Protein AF-A0A967P5K8-F1 (afdb_monomer)

Mean predicted aligned error: 3.3 Å

Structure (mmCIF, N/CA/C/O backbone):
data_AF-A0A967P5K8-F1
#
_entry.id   AF-A0A967P5K8-F1
#
loop_
_atom_site.group_PDB
_atom_site.id
_atom_site.type_symbol
_atom_site.label_atom_id
_atom_site.label_alt_id
_atom_site.label_comp_id
_atom_site.label_asym_id
_atom_site.label_entity_id
_atom_site.label_seq_id
_atom_site.pdbx_PDB_ins_code
_atom_site.Cartn_x
_atom_site.Cartn_y
_atom_site.Cartn_z
_atom_site.occupancy
_atom_site.B_iso_or_equiv
_atom_site.auth_seq_id
_atom_site.auth_comp_id
_atom_site.auth_asym_id
_atom_site.auth_atom_id
_atom_site.pdbx_PDB_model_num
ATOM 1 N N . ALA A 1 1 ? -4.203 -5.487 4.277 1.00 91.75 1 ALA A N 1
ATOM 2 C CA . ALA A 1 1 ? -5.571 -5.942 4.592 1.00 91.75 1 ALA A CA 1
ATOM 3 C C . ALA A 1 1 ? -5.562 -7.212 5.444 1.00 91.75 1 ALA A C 1
ATOM 5 O O . ALA A 1 1 ? -6.357 -7.299 6.364 1.00 91.75 1 ALA A O 1
ATOM 6 N N . GLU A 1 2 ? -4.604 -8.123 5.249 1.00 96.44 2 GLU A N 1
ATOM 7 C CA . GLU A 1 2 ? -4.402 -9.320 6.094 1.00 96.44 2 GLU A CA 1
ATOM 8 C C . GLU A 1 2 ? -4.404 -9.010 7.605 1.00 96.44 2 GLU A C 1
ATOM 10 O O . GLU A 1 2 ? -5.156 -9.605 8.369 1.00 96.44 2 GLU A O 1
ATOM 15 N N . ILE A 1 3 ? -3.666 -7.982 8.047 1.00 97.12 3 ILE A N 1
ATOM 16 C CA . ILE A 1 3 ? -3.675 -7.567 9.465 1.00 97.12 3 ILE A CA 1
ATOM 17 C C . ILE A 1 3 ? -5.078 -7.140 9.927 1.00 97.12 3 ILE A C 1
ATOM 19 O O . ILE A 1 3 ? -5.456 -7.402 11.066 1.00 97.12 3 ILE A O 1
ATOM 23 N N . ALA A 1 4 ? -5.855 -6.487 9.058 1.00 97.44 4 ALA A N 1
ATOM 24 C CA . ALA A 1 4 ? -7.211 -6.057 9.387 1.00 97.44 4 ALA A CA 1
ATOM 25 C C . ALA A 1 4 ? -8.183 -7.239 9.495 1.00 97.44 4 ALA A C 1
ATOM 27 O O . ALA A 1 4 ? -9.090 -7.181 10.317 1.00 97.44 4 ALA A O 1
ATOM 28 N N . ALA A 1 5 ? -7.951 -8.330 8.757 1.00 97.06 5 ALA A N 1
ATOM 29 C CA . ALA A 1 5 ? -8.733 -9.559 8.889 1.00 97.06 5 ALA A CA 1
ATOM 30 C C . ALA A 1 5 ? -8.657 -10.139 10.313 1.00 97.06 5 ALA A C 1
ATOM 32 O O . ALA A 1 5 ? -9.643 -10.660 10.822 1.00 97.06 5 ALA A O 1
ATOM 33 N N . HIS A 1 6 ? -7.508 -9.990 10.982 1.00 97.31 6 HIS A N 1
ATOM 34 C CA . HIS A 1 6 ? -7.301 -10.497 12.342 1.00 97.31 6 HIS A CA 1
ATOM 35 C C . HIS A 1 6 ? -7.516 -9.453 13.445 1.00 97.31 6 HIS A C 1
ATOM 37 O O . HIS A 1 6 ? -7.894 -9.807 14.557 1.00 97.31 6 HIS A O 1
ATOM 43 N N . LYS A 1 7 ? -7.224 -8.174 13.177 1.00 97.25 7 LYS A N 1
ATOM 44 C CA . LYS A 1 7 ? -7.188 -7.105 14.196 1.00 97.25 7 LYS A CA 1
ATOM 45 C C . LYS A 1 7 ? -8.206 -5.984 13.972 1.00 97.25 7 LYS A C 1
ATOM 47 O O . LYS A 1 7 ? -8.227 -5.035 14.752 1.00 97.25 7 LYS A O 1
ATOM 52 N N . GLY A 1 8 ? -9.006 -6.061 12.912 1.00 97.38 8 GLY A N 1
ATOM 53 C CA . GLY A 1 8 ? -9.904 -4.994 12.479 1.00 97.38 8 GLY A CA 1
ATOM 54 C C . GLY A 1 8 ? -9.198 -3.856 11.731 1.00 97.38 8 GLY A C 1
ATOM 55 O O . GLY A 1 8 ? -7.968 -3.729 11.721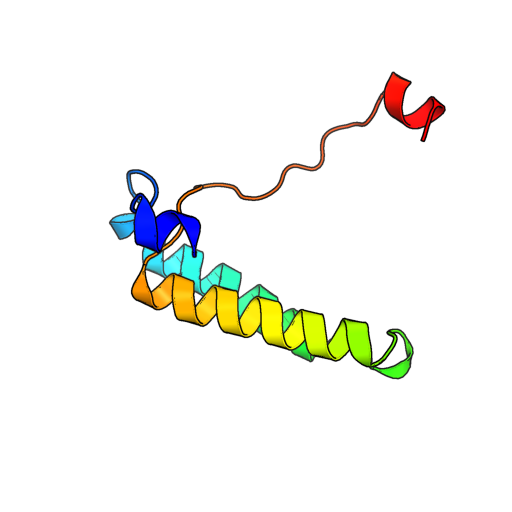 1.00 97.38 8 GLY A O 1
ATOM 56 N N . ALA A 1 9 ? -9.994 -3.016 11.072 1.00 98.12 9 ALA A N 1
ATOM 57 C CA . ALA A 1 9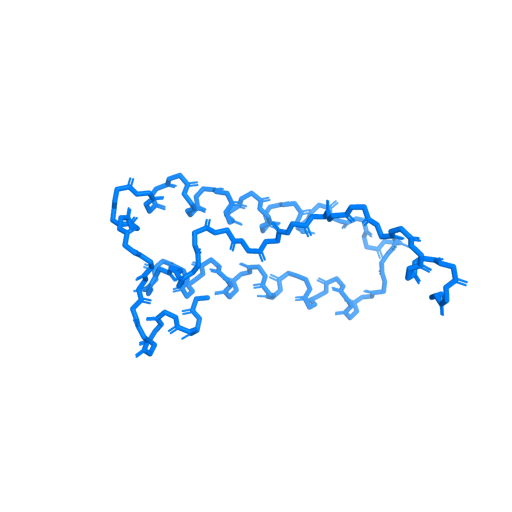 ? -9.513 -1.831 10.367 1.00 98.12 9 ALA A CA 1
ATOM 58 C C . ALA A 1 9 ? -9.146 -0.679 11.331 1.00 98.12 9 ALA A C 1
ATOM 60 O O . ALA A 1 9 ? -9.448 -0.728 12.524 1.00 98.12 9 ALA A O 1
ATOM 61 N N . PHE A 1 10 ? -8.486 0.373 10.833 1.00 98.06 10 PHE A N 1
ATOM 62 C CA . PHE A 1 10 ? -8.209 1.561 11.654 1.00 98.06 10 PHE A CA 1
ATOM 63 C C . PHE A 1 10 ? -9.503 2.302 12.062 1.00 98.06 10 PHE A C 1
ATOM 65 O O . PHE A 1 10 ? -10.507 2.247 11.339 1.00 98.06 10 PHE A O 1
ATOM 72 N N . PRO A 1 11 ? -9.484 3.054 13.181 1.00 98.06 11 PRO A N 1
ATOM 73 C CA . PRO A 1 11 ? -10.614 3.886 13.595 1.00 98.06 11 PRO A CA 1
ATOM 74 C C . PRO A 1 11 ? -11.028 4.895 12.515 1.00 98.06 11 PRO A C 1
ATOM 76 O O . PRO A 1 11 ? -10.211 5.679 12.046 1.00 98.06 11 PRO A O 1
ATOM 79 N N . GLY A 1 12 ? -12.303 4.893 12.120 1.00 97.19 12 GLY A N 1
ATOM 80 C CA . GLY A 1 12 ? -12.811 5.768 11.054 1.00 97.19 12 GLY A CA 1
ATOM 81 C C . GLY A 1 12 ? -12.714 5.186 9.639 1.00 97.19 12 GLY A C 1
ATOM 82 O O . GLY A 1 12 ? -13.122 5.851 8.686 1.00 97.19 12 GLY A O 1
ATOM 83 N N . TYR A 1 13 ? -12.258 3.934 9.475 1.00 97.81 13 TYR A N 1
ATOM 84 C CA . TYR A 1 13 ? -12.232 3.280 8.162 1.00 97.81 13 TYR A CA 1
ATOM 85 C C . TYR A 1 13 ? -13.604 3.265 7.482 1.00 97.81 13 TYR A C 1
ATOM 87 O O . TYR A 1 13 ? -13.667 3.510 6.286 1.00 97.81 13 TYR A O 1
ATOM 95 N N . ALA A 1 14 ? -14.700 3.058 8.219 1.00 97.38 14 ALA A N 1
ATOM 96 C CA . ALA A 1 14 ? -16.047 3.023 7.639 1.00 97.38 14 ALA A CA 1
ATOM 97 C C . ALA A 1 14 ? -16.379 4.292 6.826 1.00 97.38 14 ALA A C 1
ATOM 99 O O . ALA A 1 14 ? -16.874 4.195 5.705 1.00 97.38 14 ALA A O 1
ATOM 100 N N . ALA A 1 15 ? -16.023 5.474 7.339 1.00 98.00 15 ALA A N 1
ATOM 101 C CA . ALA A 1 15 ? -16.193 6.737 6.620 1.00 98.00 15 ALA A CA 1
ATOM 102 C C . ALA A 1 15 ? -15.197 6.888 5.451 1.00 98.00 15 ALA A C 1
ATOM 104 O O . ALA A 1 15 ? -15.516 7.492 4.427 1.00 98.00 15 ALA A O 1
ATOM 105 N N . ASN A 1 16 ? -13.996 6.311 5.577 1.00 97.75 16 ASN A N 1
ATOM 106 C CA . AS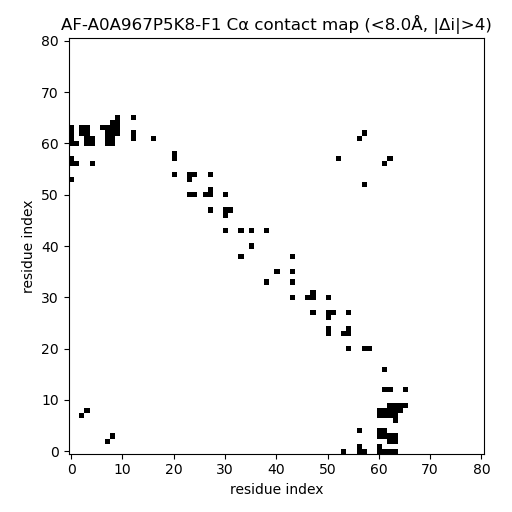N A 1 16 ? -12.924 6.395 4.581 1.00 97.75 16 ASN A CA 1
ATOM 107 C C . ASN A 1 16 ? -12.904 5.232 3.564 1.00 97.75 16 ASN A C 1
ATOM 109 O O . ASN A 1 16 ? -12.063 5.211 2.666 1.00 97.75 16 ASN A O 1
ATOM 113 N N . ALA A 1 17 ? -13.806 4.253 3.669 1.00 97.88 17 ALA A N 1
ATOM 114 C CA . ALA A 1 17 ? -13.709 3.001 2.919 1.00 97.88 17 ALA A CA 1
ATOM 115 C C . ALA A 1 17 ? -13.736 3.243 1.406 1.00 97.88 17 ALA A C 1
ATOM 117 O O . ALA A 1 17 ? -12.864 2.771 0.676 1.00 97.88 17 ALA A O 1
ATOM 118 N N . LYS A 1 18 ? -14.688 4.060 0.936 1.00 98.19 18 LYS A N 1
ATOM 119 C CA . LYS A 1 18 ? -14.844 4.404 -0.484 1.00 98.19 18 LYS A CA 1
ATOM 120 C C . LYS A 1 18 ? -13.607 5.102 -1.073 1.00 98.19 18 LYS A C 1
ATOM 122 O O . 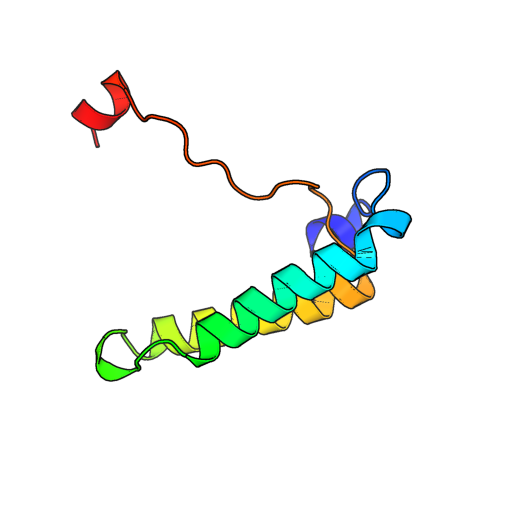LYS A 1 18 ? -13.083 4.604 -2.072 1.00 98.19 18 LYS A O 1
ATOM 127 N N . PRO A 1 19 ? -13.116 6.234 -0.528 1.00 97.69 19 PRO A N 1
ATOM 128 C CA . PRO A 1 19 ? -11.916 6.873 -1.065 1.00 97.69 19 PRO A CA 1
ATOM 129 C C . PRO A 1 19 ? -10.661 6.000 -0.924 1.00 97.69 19 PRO A C 1
ATOM 131 O O . PRO A 1 19 ? -9.833 6.022 -1.833 1.00 97.69 19 PRO A O 1
ATOM 134 N N . MET A 1 20 ? -10.532 5.197 0.136 1.00 97.19 20 MET A N 1
ATOM 135 C CA . MET A 1 20 ? -9.377 4.316 0.316 1.00 97.19 20 MET A CA 1
ATOM 136 C C . MET A 1 20 ? -9.346 3.173 -0.701 1.00 97.19 20 MET A C 1
ATOM 138 O O . MET A 1 20 ? -8.340 2.993 -1.384 1.00 97.19 20 MET A O 1
ATOM 142 N N . LEU A 1 21 ? -10.462 2.461 -0.886 1.00 97.81 21 LEU A N 1
ATOM 143 C CA . LEU A 1 21 ? -10.593 1.431 -1.924 1.00 97.81 21 LEU A CA 1
ATOM 144 C C . LEU A 1 21 ? -10.362 2.004 -3.323 1.00 97.81 21 LEU A C 1
ATOM 146 O O . LEU A 1 21 ? -9.730 1.363 -4.157 1.00 97.81 21 LEU A O 1
ATOM 150 N N . ARG A 1 22 ? -10.805 3.242 -3.574 1.00 98.12 22 ARG A N 1
ATOM 151 C CA . ARG A 1 22 ? -10.526 3.936 -4.836 1.00 98.12 22 ARG A CA 1
ATOM 152 C C . ARG A 1 22 ? -9.026 4.136 -5.063 1.00 98.12 22 ARG A C 1
ATOM 154 O O . ARG A 1 22 ? -8.574 3.981 -6.190 1.00 98.12 22 ARG A O 1
ATOM 161 N N . VAL A 1 23 ? -8.256 4.506 -4.037 1.00 97.19 23 VAL A N 1
ATOM 162 C CA . VAL A 1 23 ? -6.792 4.656 -4.154 1.00 97.19 23 VAL A CA 1
ATOM 163 C C . VAL A 1 23 ? -6.130 3.308 -4.426 1.00 97.19 23 VAL A C 1
ATOM 165 O O . VAL A 1 23 ? -5.284 3.218 -5.307 1.00 97.19 23 VAL A O 1
ATOM 168 N N . ILE A 1 24 ? -6.566 2.246 -3.753 1.00 97.62 24 ILE A N 1
ATOM 169 C CA . ILE A 1 24 ? -6.031 0.898 -3.983 1.00 97.62 24 ILE A CA 1
ATOM 170 C C . ILE A 1 24 ? -6.344 0.409 -5.403 1.00 97.62 24 ILE A C 1
ATOM 172 O O . ILE A 1 24 ? -5.451 -0.086 -6.085 1.00 97.62 24 ILE A O 1
ATOM 17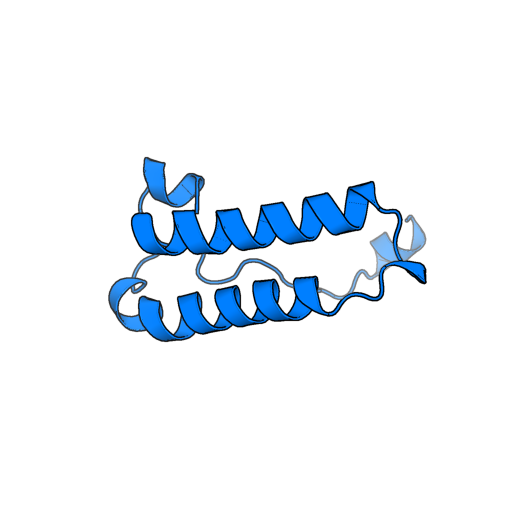6 N N . GLY A 1 25 ? -7.552 0.668 -5.909 1.00 97.94 25 GLY A N 1
ATOM 177 C CA . GLY A 1 25 ? -7.890 0.413 -7.312 1.00 97.94 25 GLY A CA 1
ATOM 178 C C . GLY A 1 25 ? -7.009 1.194 -8.297 1.00 97.94 25 GLY A C 1
ATOM 179 O O . GLY A 1 25 ? -6.630 0.660 -9.335 1.00 97.94 25 GLY A O 1
ATOM 180 N N . LYS A 1 26 ? -6.604 2.432 -7.965 1.00 98.12 26 LYS A N 1
ATOM 181 C CA . LYS A 1 26 ? -5.633 3.184 -8.783 1.00 98.12 26 LYS A CA 1
ATOM 182 C C . LYS A 1 26 ? -4.258 2.520 -8.805 1.00 98.12 26 LYS A C 1
ATOM 184 O O . LYS A 1 26 ? -3.627 2.526 -9.853 1.00 98.12 26 LYS A O 1
ATOM 189 N N . HIS A 1 27 ? -3.796 1.963 -7.686 1.00 97.44 27 HIS A N 1
ATOM 190 C CA . HIS A 1 27 ? -2.526 1.238 -7.651 1.00 97.44 27 HIS A CA 1
ATOM 191 C C . HIS A 1 27 ? -2.564 -0.021 -8.517 1.00 97.44 27 HIS A C 1
ATOM 193 O O . HIS A 1 27 ? -1.652 -0.225 -9.312 1.00 97.44 27 HIS A O 1
ATOM 199 N N . ARG A 1 28 ? -3.649 -0.801 -8.443 1.00 97.31 28 ARG A N 1
ATOM 200 C CA . ARG A 1 28 ? -3.864 -1.953 -9.329 1.00 97.31 28 ARG A CA 1
ATOM 201 C C . ARG A 1 28 ? -3.842 -1.553 -10.805 1.00 97.31 28 ARG A C 1
ATOM 203 O O . ARG A 1 28 ? -3.079 -2.116 -11.580 1.00 97.31 28 ARG A O 1
ATOM 210 N N . ALA A 1 29 ? -4.617 -0.534 -11.176 1.00 97.75 29 ALA A N 1
ATOM 211 C CA . ALA A 1 29 ? -4.650 -0.039 -12.551 1.00 97.75 29 ALA A CA 1
ATOM 212 C C . ALA A 1 29 ? -3.295 0.529 -13.013 1.00 97.75 29 ALA A C 1
ATOM 214 O O . ALA A 1 29 ? -2.966 0.479 -14.194 1.00 97.75 29 ALA A O 1
ATOM 215 N N . ALA A 1 30 ? -2.501 1.102 -12.104 1.00 96.88 30 ALA A N 1
ATOM 216 C CA . ALA A 1 30 ? -1.156 1.573 -12.420 1.00 96.88 30 ALA A CA 1
ATOM 217 C C . ALA A 1 30 ? -0.180 0.409 -12.641 1.00 96.88 30 ALA A C 1
ATOM 219 O O . ALA A 1 30 ? 0.649 0.495 -13.542 1.00 96.88 30 ALA A O 1
ATOM 220 N N . ALA A 1 31 ? -0.302 -0.669 -11.864 1.00 95.88 31 ALA A N 1
ATOM 221 C CA . ALA A 1 31 ? 0.506 -1.870 -12.040 1.00 95.88 31 ALA A CA 1
ATOM 222 C C . ALA A 1 31 ? 0.269 -2.502 -13.426 1.00 95.88 31 ALA A C 1
ATOM 224 O O . ALA A 1 31 ? 1.227 -2.774 -14.145 1.00 95.88 31 ALA A O 1
ATOM 225 N N . GLU A 1 32 ? -0.994 -2.571 -13.872 1.00 93.44 32 GLU A N 1
ATOM 226 C CA . GLU A 1 32 ? -1.375 -3.057 -15.214 1.00 93.44 32 GLU A CA 1
ATOM 227 C C . GLU A 1 32 ? -0.733 -2.260 -16.364 1.00 93.44 32 GLU A C 1
ATOM 229 O O . GLU A 1 32 ? -0.638 -2.752 -17.485 1.00 93.44 32 GLU A O 1
ATOM 234 N N . ARG A 1 33 ? -0.292 -1.026 -16.100 1.00 95.62 33 ARG A N 1
ATOM 235 C CA . ARG A 1 33 ? 0.307 -0.121 -17.090 1.00 95.62 33 ARG A CA 1
ATOM 236 C C . ARG A 1 33 ? 1.835 -0.133 -17.096 1.00 95.62 33 ARG A C 1
ATOM 238 O O . ARG A 1 33 ? 2.423 0.623 -17.868 1.00 95.62 33 ARG A O 1
ATOM 245 N N . ILE A 1 34 ? 2.476 -0.924 -16.235 1.00 94.50 34 ILE A N 1
ATOM 246 C CA . ILE A 1 34 ? 3.932 -1.084 -16.250 1.00 94.50 34 ILE A CA 1
ATOM 247 C C . ILE A 1 34 ? 4.325 -1.746 -17.571 1.00 94.50 34 ILE A C 1
ATOM 249 O O . ILE A 1 34 ? 3.781 -2.795 -17.914 1.00 94.50 34 ILE A O 1
ATOM 253 N N . ASP A 1 35 ? 5.273 -1.139 -18.290 1.00 93.69 35 ASP A N 1
ATOM 254 C CA . ASP A 1 35 ? 5.821 -1.707 -19.522 1.00 93.69 35 ASP A CA 1
ATOM 255 C C . ASP A 1 35 ? 6.556 -3.025 -19.212 1.00 93.69 35 ASP A C 1
ATOM 257 O O . ASP A 1 35 ? 7.567 -3.001 -18.497 1.00 93.69 35 ASP A O 1
ATOM 261 N N . PRO A 1 36 ? 6.099 -4.169 -19.752 1.00 88.25 36 PRO A N 1
ATOM 262 C CA . PRO A 1 36 ? 6.739 -5.461 -19.524 1.00 88.25 36 PRO A CA 1
ATOM 263 C C . PRO A 1 36 ? 8.174 -5.550 -20.061 1.00 88.25 36 PRO A C 1
ATOM 265 O O . PRO A 1 36 ? 8.915 -6.432 -19.646 1.00 88.25 36 PRO A O 1
ATOM 268 N N . HIS A 1 37 ? 8.597 -4.660 -20.965 1.00 92.75 37 HIS A N 1
ATOM 269 C CA . HIS A 1 37 ? 9.977 -4.637 -21.469 1.00 92.75 37 HIS A CA 1
ATOM 270 C C . HIS A 1 37 ? 10.948 -3.959 -20.499 1.00 92.75 37 HIS A C 1
ATOM 272 O O . HIS A 1 37 ? 12.155 -4.180 -20.578 1.00 92.75 37 HIS A O 1
ATOM 278 N N . LEU A 1 38 ? 10.432 -3.139 -19.579 1.00 94.69 38 LEU A N 1
ATOM 279 C CA . LEU A 1 38 ? 11.219 -2.423 -18.573 1.00 94.69 38 LEU A CA 1
ATOM 280 C C . LEU A 1 38 ? 11.236 -3.145 -17.217 1.00 94.69 38 LEU A C 1
ATOM 282 O O . LEU A 1 38 ? 11.821 -2.639 -16.259 1.00 94.69 38 LEU A O 1
ATOM 286 N N . CYS A 1 39 ? 10.585 -4.306 -17.112 1.00 93.69 39 CYS A N 1
ATOM 287 C CA . CYS A 1 39 ? 10.408 -5.033 -15.862 1.00 93.69 39 CYS A CA 1
ATOM 288 C C . CYS A 1 39 ? 10.579 -6.546 -16.078 1.00 93.69 39 CYS A C 1
ATOM 290 O O . CYS A 1 39 ? 9.9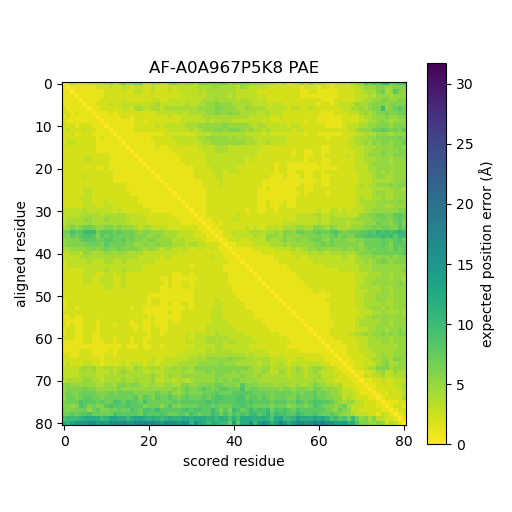37 -7.104 -16.966 1.00 93.69 39 CYS A O 1
ATOM 292 N N . PRO A 1 40 ? 11.394 -7.245 -15.265 1.00 96.12 40 PRO A N 1
ATOM 293 C CA . PRO A 1 40 ? 11.416 -8.703 -15.260 1.00 96.12 40 PRO A CA 1
ATOM 294 C C . PRO A 1 40 ? 10.010 -9.279 -15.084 1.00 96.12 40 PRO A C 1
ATOM 296 O O . PRO A 1 40 ? 9.255 -8.836 -14.217 1.00 96.12 40 PRO A O 1
ATOM 299 N N . ARG A 1 41 ? 9.678 -10.301 -15.880 1.00 93.94 41 ARG A N 1
ATOM 300 C CA . ARG A 1 41 ? 8.331 -10.889 -15.921 1.00 93.94 41 ARG A CA 1
ATOM 301 C C . ARG A 1 41 ? 7.804 -11.275 -14.537 1.00 93.94 41 ARG A C 1
ATOM 303 O O . ARG A 1 41 ? 6.661 -10.976 -14.216 1.00 93.94 41 ARG A O 1
ATOM 310 N N . GLU A 1 42 ? 8.654 -11.884 -13.719 1.00 96.06 42 GLU A N 1
ATOM 311 C CA . GLU A 1 42 ? 8.315 -12.336 -12.366 1.00 96.06 42 GLU A CA 1
ATOM 312 C C . GLU A 1 42 ? 7.918 -11.175 -11.444 1.00 96.06 42 GLU A C 1
ATOM 314 O O . GLU A 1 42 ? 6.961 -11.284 -10.680 1.00 96.06 42 GLU A O 1
ATOM 319 N N . LEU A 1 43 ? 8.616 -10.037 -11.539 1.00 95.69 43 LEU A N 1
ATOM 320 C CA . LEU A 1 43 ? 8.292 -8.839 -10.760 1.00 95.69 43 LEU A CA 1
ATOM 321 C C . LEU A 1 43 ? 7.001 -8.187 -11.245 1.00 95.69 43 LEU A C 1
ATOM 323 O O . LEU A 1 43 ? 6.217 -7.708 -10.426 1.00 95.69 43 LEU A O 1
ATOM 327 N N . TRP A 1 44 ? 6.775 -8.182 -12.559 1.00 95.88 44 TRP A N 1
ATOM 328 C CA . TRP A 1 44 ? 5.528 -7.694 -13.131 1.00 95.88 44 TRP A CA 1
ATOM 329 C C . TRP A 1 44 ? 4.346 -8.542 -12.644 1.00 95.88 44 TRP A C 1
ATOM 331 O O . TRP A 1 44 ? 3.424 -7.993 -12.047 1.00 95.88 44 TRP A O 1
ATOM 341 N N . ASP A 1 45 ? 4.413 -9.871 -12.781 1.00 95.81 45 ASP A N 1
ATOM 342 C CA . ASP A 1 45 ? 3.363 -10.789 -12.312 1.00 95.81 45 ASP A CA 1
ATOM 343 C C . ASP A 1 45 ? 3.104 -10.620 -10.801 1.00 95.81 45 ASP A C 1
ATOM 345 O O . ASP A 1 45 ? 1.954 -10.489 -10.372 1.00 95.81 45 ASP A O 1
ATOM 349 N N . ALA A 1 46 ? 4.165 -10.528 -9.991 1.00 96.50 46 ALA A N 1
ATOM 350 C CA . ALA A 1 46 ? 4.048 -10.318 -8.550 1.00 96.50 46 ALA A CA 1
ATOM 351 C C . ALA A 1 46 ? 3.394 -8.970 -8.196 1.00 96.50 46 ALA A C 1
ATOM 353 O O . ALA A 1 46 ? 2.604 -8.896 -7.253 1.00 96.50 46 ALA A O 1
ATOM 354 N N . ALA A 1 47 ? 3.688 -7.899 -8.940 1.00 96.50 47 ALA A N 1
ATOM 355 C CA . ALA A 1 47 ? 3.059 -6.596 -8.733 1.00 96.50 47 ALA A CA 1
ATOM 356 C C . ALA A 1 47 ? 1.554 -6.648 -9.035 1.00 96.50 47 ALA A C 1
ATOM 358 O O . ALA A 1 47 ? 0.752 -6.130 -8.250 1.00 96.50 47 ALA A O 1
ATOM 359 N N . GLN A 1 48 ? 1.172 -7.314 -10.129 1.00 96.31 48 GLN A N 1
ATOM 360 C CA . GLN A 1 48 ? -0.228 -7.526 -10.494 1.00 96.31 48 GLN A CA 1
ATOM 361 C C . GLN A 1 48 ? -0.980 -8.277 -9.395 1.00 96.31 48 GLN A C 1
ATOM 363 O O . GLN A 1 48 ? -2.028 -7.821 -8.925 1.00 96.31 48 GLN A O 1
ATOM 368 N N . GLU A 1 49 ? -0.420 -9.399 -8.945 1.00 97.44 49 GLU A N 1
ATOM 369 C CA . GLU A 1 49 ? -1.015 -10.225 -7.900 1.00 97.44 49 GLU A CA 1
ATOM 370 C C . GLU A 1 49 ? -1.124 -9.460 -6.576 1.00 97.44 49 GLU A C 1
ATOM 372 O O . GLU A 1 49 ? -2.184 -9.444 -5.946 1.00 97.44 49 GLU A O 1
ATOM 377 N N . ALA A 1 50 ? -0.058 -8.773 -6.158 1.00 97.38 50 ALA A N 1
ATOM 378 C CA . ALA A 1 50 ? -0.031 -8.046 -4.895 1.00 97.38 50 ALA A CA 1
ATOM 379 C C . ALA A 1 50 ? -1.143 -6.992 -4.813 1.00 97.38 50 ALA A C 1
ATOM 381 O O . ALA A 1 50 ? -1.829 -6.899 -3.790 1.00 97.38 50 ALA A O 1
ATOM 382 N N . TRP A 1 51 ? -1.366 -6.225 -5.884 1.00 97.69 51 TRP A N 1
ATOM 383 C CA . TRP A 1 51 ? -2.418 -5.210 -5.902 1.00 97.69 51 TRP A CA 1
ATOM 384 C C . TRP A 1 51 ? -3.822 -5.795 -6.041 1.00 97.69 51 TRP A C 1
ATOM 386 O O . TRP A 1 51 ? -4.744 -5.276 -5.407 1.00 97.69 51 TRP A O 1
ATOM 396 N N . ALA A 1 52 ? -3.988 -6.890 -6.789 1.00 97.69 52 ALA A N 1
ATOM 397 C CA . ALA A 1 5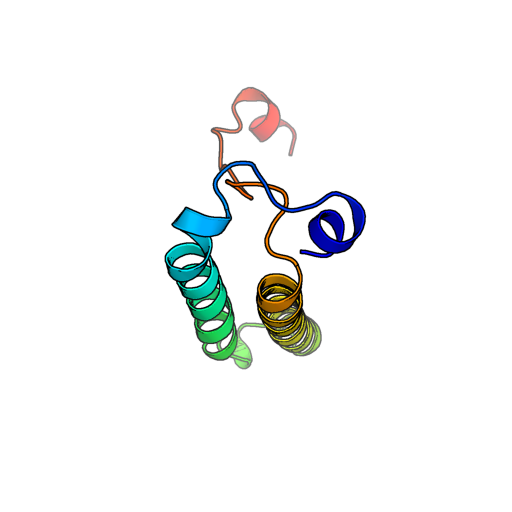2 ? -5.254 -7.618 -6.839 1.00 97.69 52 ALA A CA 1
ATOM 398 C C . ALA A 1 52 ? -5.649 -8.135 -5.444 1.00 97.69 52 ALA A C 1
ATOM 400 O O . ALA A 1 52 ? -6.740 -7.821 -4.961 1.00 97.69 52 ALA A O 1
ATOM 401 N N . ARG A 1 53 ? -4.729 -8.815 -4.742 1.00 97.94 53 ARG A N 1
ATOM 402 C CA . ARG A 1 53 ? -4.952 -9.296 -3.365 1.00 97.94 53 ARG A CA 1
ATOM 403 C C . ARG A 1 53 ? -5.206 -8.145 -2.392 1.00 97.94 53 ARG A C 1
ATOM 405 O O . ARG A 1 53 ? -6.072 -8.242 -1.522 1.00 97.94 53 ARG A O 1
ATOM 412 N N . ALA A 1 54 ? -4.473 -7.037 -2.519 1.00 97.31 54 ALA A N 1
ATOM 413 C CA . ALA A 1 54 ? -4.650 -5.870 -1.657 1.00 97.31 54 ALA A CA 1
ATOM 414 C C . ALA A 1 54 ? -6.035 -5.226 -1.810 1.00 97.31 54 ALA A C 1
ATOM 416 O O . ALA A 1 54 ? -6.590 -4.729 -0.821 1.00 97.31 54 ALA A O 1
ATOM 417 N N . GLU A 1 55 ? -6.586 -5.218 -3.024 1.00 97.56 55 GLU A N 1
ATOM 418 C CA . GLU A 1 55 ? -7.941 -4.749 -3.295 1.00 97.56 55 GLU A CA 1
ATOM 419 C C . GLU A 1 55 ? -8.989 -5.732 -2.760 1.00 97.56 55 GLU A C 1
ATOM 421 O O . GLU A 1 55 ? -9.883 -5.320 -2.023 1.00 97.56 55 GLU A O 1
ATOM 426 N N . GLU A 1 56 ? -8.860 -7.020 -3.085 1.00 98.06 56 GLU A N 1
ATOM 427 C CA . GLU A 1 56 ? -9.789 -8.077 -2.675 1.00 98.06 56 GLU A CA 1
ATOM 428 C C . GLU A 1 56 ? -9.937 -8.136 -1.150 1.00 98.06 56 GLU A C 1
ATOM 430 O O . GLU A 1 56 ? -11.021 -7.916 -0.602 1.00 98.06 56 GLU A O 1
ATOM 435 N N . LEU A 1 57 ? -8.823 -8.331 -0.445 1.00 97.88 57 LEU A N 1
ATOM 436 C CA . LEU A 1 57 ? -8.815 -8.400 1.014 1.00 97.88 57 LEU A CA 1
ATOM 437 C C . LEU A 1 57 ? -9.228 -7.066 1.640 1.00 97.88 57 LEU A C 1
ATOM 439 O O . LEU A 1 57 ? -9.830 -7.034 2.712 1.00 97.88 57 LEU A O 1
ATOM 443 N N . GLY A 1 58 ? -8.905 -5.951 0.985 1.00 97.56 58 GLY A N 1
ATOM 444 C CA . GLY A 1 58 ? -9.317 -4.625 1.425 1.00 97.56 58 GLY A CA 1
ATOM 445 C C . GLY A 1 58 ? -10.824 -4.417 1.376 1.00 97.56 58 GLY A C 1
ATOM 446 O O . GLY A 1 58 ? -11.373 -3.781 2.271 1.00 97.56 58 GLY A O 1
ATOM 447 N N . ARG A 1 59 ? -11.503 -4.974 0.368 1.00 97.69 59 ARG A N 1
ATOM 448 C CA . ARG A 1 59 ? -12.970 -4.955 0.275 1.00 97.69 59 ARG A CA 1
ATOM 449 C C . ARG A 1 59 ? -13.612 -5.807 1.365 1.00 97.69 59 ARG A C 1
ATOM 451 O O . ARG A 1 59 ? -14.630 -5.397 1.910 1.00 97.69 59 ARG A O 1
ATOM 458 N N . ALA A 1 60 ? -13.011 -6.950 1.689 1.00 97.62 60 ALA A N 1
ATOM 459 C CA . ALA A 1 60 ? -13.539 -7.870 2.692 1.00 97.62 60 ALA A CA 1
ATOM 460 C C . ALA A 1 60 ? -13.302 -7.400 4.140 1.00 97.62 60 ALA A C 1
ATOM 462 O O . ALA A 1 60 ? -14.189 -7.517 4.983 1.00 97.62 60 ALA A O 1
ATOM 463 N N . HIS A 1 61 ? -12.114 -6.868 4.443 1.00 97.81 61 HIS A N 1
ATOM 464 C CA . HIS A 1 61 ? -11.664 -6.651 5.826 1.00 97.81 61 HIS A CA 1
ATOM 465 C C . HIS A 1 61 ? -11.251 -5.208 6.141 1.00 97.81 61 HIS A C 1
ATOM 467 O O . HIS A 1 61 ? -10.995 -4.866 7.297 1.00 97.81 61 HIS A O 1
ATOM 473 N N . GLY A 1 62 ? -11.144 -4.351 5.129 1.00 97.69 62 GLY A N 1
ATOM 474 C CA . GLY A 1 62 ? -10.557 -3.025 5.265 1.00 97.69 62 GLY A CA 1
ATOM 475 C C . GLY A 1 62 ? -9.041 -3.035 5.474 1.00 97.69 62 GLY A C 1
ATOM 476 O O . GLY A 1 62 ? -8.327 -3.994 5.161 1.00 97.69 62 GLY A O 1
ATOM 477 N N . TYR A 1 63 ? -8.517 -1.921 5.992 1.00 98.19 63 TYR A N 1
ATOM 478 C CA . TYR A 1 63 ? -7.081 -1.727 6.216 1.00 98.19 63 TYR A CA 1
ATOM 479 C C . TYR A 1 63 ? -6.801 -1.358 7.666 1.00 98.19 63 TYR A C 1
ATOM 481 O O . TYR A 1 63 ? -7.525 -0.568 8.263 1.00 98.19 63 TYR A O 1
ATOM 489 N N . ARG A 1 64 ? -5.725 -1.914 8.237 1.00 97.75 64 ARG A N 1
ATOM 490 C CA . ARG A 1 64 ? -5.364 -1.682 9.644 1.00 97.75 64 ARG A CA 1
ATOM 491 C C . ARG A 1 64 ? -4.724 -0.317 9.879 1.00 97.75 64 ARG A C 1
ATOM 493 O O . ARG A 1 64 ? -4.859 0.216 10.977 1.00 97.75 64 ARG A O 1
ATOM 500 N N . ASN A 1 65 ? -4.031 0.209 8.872 1.00 96.56 65 ASN A N 1
ATOM 501 C CA . ASN A 1 65 ? -3.281 1.459 8.937 1.00 96.56 65 ASN A CA 1
ATOM 502 C C . ASN A 1 65 ? -3.949 2.492 8.027 1.00 96.56 65 ASN A C 1
ATOM 504 O O . ASN A 1 65 ? -4.261 2.179 6.879 1.00 96.56 65 ASN A O 1
ATOM 508 N N . ALA A 1 66 ? -4.149 3.709 8.535 1.00 95.69 66 ALA A N 1
ATOM 509 C CA . ALA A 1 66 ? -4.699 4.819 7.753 1.00 95.69 66 ALA A CA 1
ATOM 510 C C . ALA A 1 66 ? -3.693 5.361 6.719 1.00 95.69 66 ALA A C 1
ATOM 512 O O . ALA A 1 66 ? -4.095 5.838 5.662 1.00 95.69 66 ALA A O 1
ATOM 513 N N . GLN A 1 67 ? -2.393 5.229 7.005 1.00 93.25 67 GLN A N 1
ATOM 514 C CA . GLN A 1 67 ? -1.282 5.545 6.112 1.00 93.25 67 GLN A CA 1
ATOM 515 C C . GLN A 1 67 ? -0.329 4.346 6.047 1.00 93.25 67 GLN A C 1
ATOM 517 O O . GLN A 1 67 ? -0.020 3.745 7.075 1.00 93.25 67 GLN A O 1
ATOM 522 N N . MET A 1 68 ? 0.106 3.977 4.839 1.00 89.69 68 MET A N 1
ATOM 523 C CA . MET A 1 68 ? 0.983 2.820 4.620 1.00 89.69 68 MET A CA 1
ATOM 524 C C . MET A 1 68 ? 2.459 3.212 4.564 1.00 89.69 68 MET A C 1
ATOM 526 O O . MET A 1 68 ? 3.291 2.528 5.149 1.00 89.69 68 MET A O 1
ATOM 530 N N . THR A 1 69 ? 2.780 4.290 3.850 1.00 91.25 69 THR A N 1
ATOM 531 C CA . THR A 1 69 ? 4.158 4.688 3.560 1.00 91.25 69 THR A CA 1
ATOM 532 C C . THR A 1 69 ? 4.384 6.163 3.870 1.00 91.25 69 THR A C 1
ATOM 534 O O . THR A 1 69 ? 3.468 6.988 3.845 1.00 91.25 69 THR A O 1
ATOM 537 N N . VAL A 1 70 ? 5.630 6.488 4.195 1.00 93.19 70 VAL A N 1
ATOM 538 C CA . VAL A 1 70 ? 6.154 7.849 4.280 1.00 93.19 70 VAL A CA 1
ATOM 539 C C . VAL A 1 70 ? 7.579 7.807 3.748 1.00 93.19 70 VAL A C 1
ATOM 541 O O . VAL A 1 70 ? 8.352 6.930 4.125 1.00 93.19 70 VAL A O 1
ATOM 544 N N . LEU A 1 71 ? 7.913 8.722 2.844 1.00 93.50 71 LEU A N 1
ATOM 545 C CA . LEU A 1 71 ? 9.283 8.900 2.374 1.00 93.50 71 LEU A CA 1
ATOM 546 C C . LEU A 1 71 ? 9.883 10.070 3.148 1.00 93.50 71 LEU A C 1
ATOM 548 O O . LEU A 1 71 ? 9.609 11.229 2.845 1.00 93.50 71 LEU A O 1
ATOM 552 N N . ALA A 1 72 ? 10.632 9.751 4.200 1.00 94.75 72 ALA A N 1
ATOM 553 C CA . ALA A 1 72 ? 11.327 10.743 5.010 1.00 94.75 72 ALA A CA 1
ATOM 554 C C . ALA A 1 72 ? 12.720 11.050 4.424 1.00 94.75 72 ALA A C 1
ATOM 556 O O . ALA A 1 72 ? 13.323 10.169 3.808 1.00 94.75 72 ALA A O 1
ATOM 557 N N . PRO A 1 73 ? 13.273 12.257 4.642 1.00 95.19 73 PRO A N 1
ATOM 558 C CA . PRO A 1 73 ? 14.666 12.548 4.315 1.00 95.19 73 PRO A CA 1
ATOM 559 C C . PRO A 1 73 ? 15.621 11.614 5.073 1.00 95.19 73 PRO A C 1
ATOM 561 O O . PRO A 1 73 ? 15.628 11.577 6.304 1.00 95.19 73 PRO A O 1
ATOM 564 N N . THR A 1 74 ? 16.453 10.870 4.347 1.00 94.31 74 THR A N 1
ATOM 565 C CA . THR A 1 74 ? 17.394 9.896 4.919 1.00 94.31 74 THR A CA 1
ATOM 566 C C . THR A 1 74 ? 18.754 10.542 5.183 1.00 94.31 74 THR A C 1
ATOM 568 O O . THR A 1 74 ? 19.713 10.192 4.513 1.00 94.31 74 THR A O 1
ATOM 571 N N . GLY A 1 75 ? 18.835 11.495 6.123 1.00 95.06 75 GLY A N 1
ATOM 572 C CA . GLY A 1 75 ? 20.019 12.335 6.404 1.00 95.06 75 GLY A CA 1
ATOM 573 C C . GLY A 1 75 ? 21.363 11.589 6.511 1.00 95.06 75 GLY A C 1
ATOM 574 O O . GLY A 1 75 ? 21.968 11.228 5.510 1.00 95.06 75 GLY A O 1
ATOM 575 N N . THR A 1 76 ? 21.885 11.370 7.720 1.00 95.69 76 THR A N 1
ATOM 576 C CA . THR A 1 76 ? 23.200 10.711 7.874 1.00 95.69 76 THR A CA 1
ATOM 577 C C . THR A 1 76 ? 23.165 9.227 7.494 1.00 95.69 76 THR A C 1
ATOM 579 O O . THR A 1 76 ? 24.163 8.701 7.017 1.00 95.69 76 THR A O 1
ATOM 582 N N . ILE A 1 77 ? 22.015 8.552 7.637 1.00 95.62 77 ILE A N 1
ATOM 583 C CA . ILE A 1 77 ? 21.869 7.137 7.241 1.00 95.62 77 ILE A CA 1
ATOM 584 C C . ILE A 1 77 ? 22.046 6.970 5.725 1.00 95.62 77 ILE A C 1
ATOM 586 O O . ILE A 1 77 ? 22.590 5.962 5.291 1.00 95.62 77 ILE A O 1
ATOM 590 N N . GLY A 1 78 ? 21.670 7.970 4.920 1.00 94.19 78 GLY A N 1
ATOM 591 C CA . GLY A 1 78 ? 21.887 7.943 3.473 1.00 94.19 78 GLY A CA 1
ATOM 592 C C . GLY A 1 78 ? 23.359 7.979 3.053 1.00 94.19 78 GLY A C 1
ATOM 593 O O . GLY A 1 78 ? 23.643 7.724 1.894 1.00 94.19 78 GLY A O 1
ATOM 594 N N . LEU A 1 79 ? 24.294 8.269 3.967 1.00 94.12 79 LEU A N 1
ATOM 595 C CA . LEU A 1 79 ? 25.735 8.177 3.698 1.00 94.12 79 LEU A CA 1
ATOM 596 C C . LEU A 1 79 ? 26.287 6.753 3.883 1.00 94.12 79 LEU A C 1
ATOM 598 O O . LEU A 1 79 ? 27.426 6.497 3.505 1.00 94.12 79 LEU A O 1
ATOM 602 N N . LEU A 1 80 ? 25.517 5.861 4.516 1.00 93.25 80 LEU A N 1
ATOM 603 C CA . LEU A 1 80 ? 25.927 4.499 4.877 1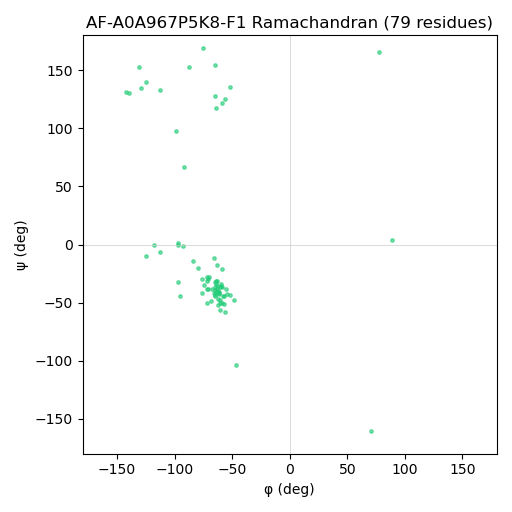.00 93.25 80 LEU A CA 1
ATOM 604 C C . LEU A 1 80 ? 25.170 3.406 4.098 1.00 93.25 80 LEU A C 1
ATOM 606 O O . LEU A 1 80 ? 25.490 2.232 4.276 1.00 93.25 80 LEU A O 1
ATOM 610 N N . MET A 1 81 ? 24.157 3.779 3.304 1.00 78.06 81 MET A N 1
ATOM 611 C CA . MET A 1 81 ? 23.409 2.882 2.409 1.00 78.06 81 MET A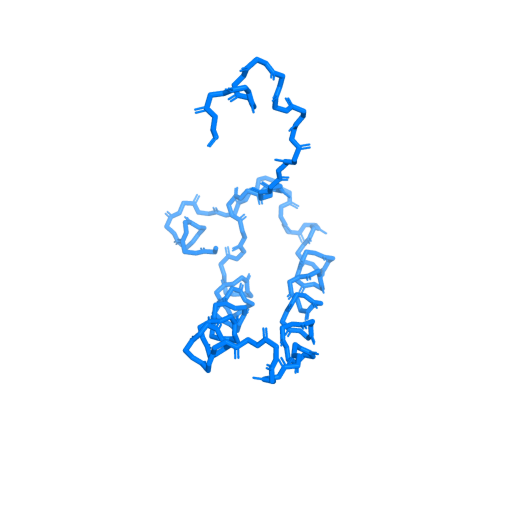 CA 1
ATOM 612 C C . MET A 1 81 ? 24.039 2.853 1.021 1.00 78.06 81 MET A C 1
ATOM 614 O O . MET A 1 81 ? 24.065 1.750 0.435 1.00 78.06 81 MET A O 1
#

pLDDT: mean 95.97, std 2.87, range [78.06, 98.19]

Solvent-accessible surface area (backbone atoms only — not comparable to full-atom values): 4792 Å² total; per-residue (Å²): 53,71,65,6,66,77,70,42,44,29,94,65,40,84,83,42,43,66,68,49,53,52,51,43,50,50,52,34,58,50,46,74,65,57,58,70,90,82,39,61,66,70,59,49,53,50,47,47,50,51,31,48,51,48,41,55,39,27,74,76,34,31,41,48,59,94,67,91,81,80,92,72,89,57,67,77,64,57,78,76,111

Foldseek 3Di:
DVVLVPPNAAPCCVVVLVVVLVVLVVQLVVLVVPDCVVDPPVVSVVSNVVSVCVNVVCVVRNHHDPDDDDDDPCPPVVVVD

Radius of gyration: 15.61 Å; Cα contacts (8 Å, |Δi|>4): 64; chains: 1; bounding box: 42×25×36 Å

Sequence (81 aa):
AEIAAHKGAFPGYAANAKPMLRVIGKHRAAAERIDPHLCPRELWDAAQEAWARAEELGRAHGYRNAQMTVLAPTGTIGLLM

Secondary structure (DSSP, 8-state):
-HHHHHH-PPTTHHHHHHHHHHHHHHHHHHHTTS-TTSS-HHHHHHHHHHHHHHHHHHHHH--S-S--------TTGGGT-

Nearest PDB structures (foldseek):
  8poe-assembly1_C  TM=6.513E-01  e=3.893E+00  Homo sapiens
  7d0i-assembly1_B  TM=5.245E-01  e=5.031E+00  Schizosaccharomyces pombe 972h-